Protein AF-A0A2P6W2S2-F1 (afdb_monomer)

Mean predicted aligned error: 14.49 Å

Foldseek 3Di:
DPDPPPPVVVVPPVPPDPPPDPPVPPPPPQQAADPDQLLDPCVVVVLVVQVVCVVVVNDALLRLLSNLLNSLLVCLVVVNLNSVLRSLVSSLVSLLSHAPVNVVSLVNSLVSLVVSLVVRPDPSSNVSSVVSSVSSVVSVVVNVVVVVVVVCPDDDDDDDDDDDDDDPDDDDD

Structure (mmCIF, N/CA/C/O backbone):
data_AF-A0A2P6W2S2-F1
#
_entry.id   AF-A0A2P6W2S2-F1
#
loop_
_atom_site.group_PDB
_atom_site.id
_atom_site.type_symbol
_atom_site.label_atom_id
_atom_site.label_alt_id
_atom_site.label_comp_id
_atom_site.label_asym_id
_atom_site.label_entity_id
_atom_site.label_seq_id
_atom_site.pdbx_PDB_ins_code
_atom_site.Cartn_x
_atom_site.Cartn_y
_atom_site.Cartn_z
_atom_site.occupancy
_atom_site.B_iso_or_equiv
_atom_site.auth_seq_id
_atom_site.auth_comp_id
_atom_site.auth_asym_id
_atom_site.auth_atom_id
_atom_site.pdbx_PDB_model_num
ATOM 1 N N . MET A 1 1 ? -42.259 -45.762 -18.067 1.00 49.16 1 MET A N 1
ATOM 2 C CA . MET A 1 1 ? -42.159 -44.707 -17.032 1.00 49.16 1 MET A CA 1
ATOM 3 C C . MET A 1 1 ? -40.787 -44.801 -16.367 1.00 49.16 1 MET A C 1
ATOM 5 O O . MET A 1 1 ? -40.706 -45.101 -15.190 1.00 49.16 1 MET A O 1
ATOM 9 N N . GLU A 1 2 ? -39.699 -44.604 -17.116 1.00 49.94 2 GLU A N 1
ATOM 10 C CA . GLU A 1 2 ? -38.362 -45.043 -16.650 1.00 49.94 2 GLU A CA 1
ATOM 11 C C . GLU A 1 2 ? -37.236 -44.039 -16.932 1.00 49.94 2 GLU A C 1
ATOM 13 O O . GLU A 1 2 ? -36.063 -44.351 -16.801 1.00 49.94 2 GLU A O 1
ATOM 18 N N . THR A 1 3 ? -37.569 -42.797 -17.284 1.00 48.91 3 THR A N 1
ATOM 19 C CA . THR A 1 3 ? -36.570 -41.751 -17.575 1.00 48.91 3 THR A CA 1
ATOM 20 C C . THR A 1 3 ? -36.582 -40.592 -16.582 1.00 48.91 3 THR A C 1
ATOM 22 O O . THR A 1 3 ? -35.725 -39.718 -16.647 1.00 48.91 3 THR A O 1
ATOM 25 N N . LYS A 1 4 ? -37.513 -40.582 -15.619 1.00 50.31 4 LYS A N 1
ATOM 26 C CA . LYS A 1 4 ? -37.629 -39.506 -14.617 1.00 50.31 4 LYS A CA 1
ATOM 27 C C . LYS A 1 4 ? -36.916 -39.798 -13.290 1.00 50.31 4 LYS A C 1
ATOM 29 O O . LYS A 1 4 ? -36.850 -38.914 -12.447 1.00 50.31 4 LYS A O 1
ATOM 34 N N . LEU A 1 5 ? -36.347 -40.996 -13.122 1.00 47.31 5 LEU A N 1
ATOM 35 C CA . LEU A 1 5 ? -35.713 -4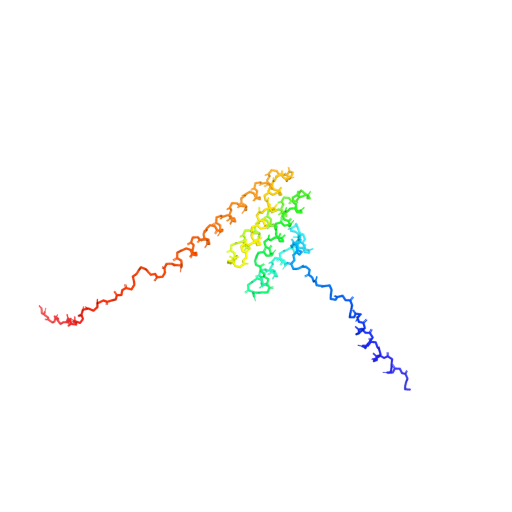1.441 -11.871 1.00 47.31 5 LEU A CA 1
ATOM 36 C C . LEU A 1 5 ? -34.172 -41.442 -11.908 1.00 47.31 5 LEU A C 1
ATOM 38 O O . LEU A 1 5 ? -33.541 -41.975 -11.007 1.00 47.31 5 LEU A O 1
ATOM 42 N N . TYR A 1 6 ? -33.555 -40.850 -12.934 1.00 48.44 6 TYR A N 1
ATOM 43 C CA . TYR A 1 6 ? -32.088 -40.743 -13.031 1.00 48.44 6 TYR A CA 1
ATOM 44 C C . TYR A 1 6 ? -31.551 -39.325 -12.796 1.00 48.44 6 TYR A C 1
ATOM 46 O O . TYR A 1 6 ? -30.345 -39.136 -12.689 1.00 48.44 6 TYR A O 1
ATOM 54 N N . ILE A 1 7 ? -32.427 -38.321 -12.680 1.00 49.31 7 ILE A N 1
ATOM 55 C CA . ILE A 1 7 ? -32.011 -36.916 -12.510 1.00 49.31 7 ILE A CA 1
ATOM 56 C C . ILE A 1 7 ? -31.867 -36.545 -11.021 1.00 49.31 7 ILE A C 1
ATOM 58 O O . ILE A 1 7 ? -31.160 -35.602 -10.686 1.00 49.31 7 ILE A O 1
ATOM 62 N N . MET A 1 8 ? -32.465 -37.313 -10.103 1.00 44.31 8 MET A N 1
ATOM 63 C CA . MET A 1 8 ? -32.416 -37.011 -8.664 1.00 44.31 8 MET A CA 1
ATOM 64 C C . MET A 1 8 ? -31.186 -37.563 -7.925 1.00 44.31 8 MET A C 1
ATOM 66 O O . MET A 1 8 ? -30.948 -37.187 -6.782 1.00 44.31 8 MET A O 1
ATOM 70 N N . THR A 1 9 ? -30.385 -38.423 -8.553 1.00 46.31 9 THR A N 1
ATOM 71 C CA . THR A 1 9 ? -29.210 -39.058 -7.92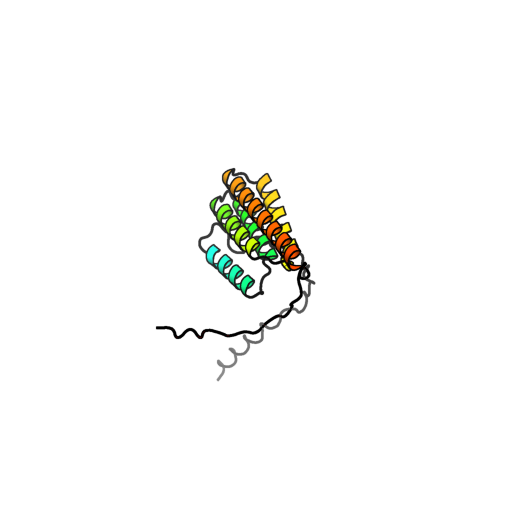8 1.00 46.31 9 THR A CA 1
ATOM 72 C C . THR A 1 9 ? -27.903 -38.288 -8.120 1.00 46.31 9 THR A C 1
ATOM 74 O O . THR A 1 9 ? -26.932 -38.576 -7.427 1.00 46.31 9 THR A O 1
ATOM 77 N N . ILE A 1 10 ? -27.865 -37.270 -8.985 1.00 49.28 10 ILE A N 1
ATOM 78 C CA . ILE A 1 10 ? -26.662 -36.436 -9.174 1.00 49.28 10 ILE A CA 1
ATOM 79 C C . ILE A 1 10 ? -26.545 -35.366 -8.070 1.00 49.28 10 ILE A C 1
ATOM 81 O O . ILE A 1 10 ? -25.447 -34.922 -7.746 1.00 49.28 10 ILE A O 1
ATOM 85 N N . THR A 1 11 ? -27.647 -35.001 -7.411 1.00 49.94 11 THR A N 1
ATOM 86 C CA . THR A 1 11 ? -27.670 -33.895 -6.437 1.00 49.94 11 THR A CA 1
ATOM 87 C C . THR A 1 11 ? -27.203 -34.277 -5.027 1.00 49.94 11 THR A C 1
ATOM 89 O O . THR A 1 11 ? -26.956 -33.389 -4.220 1.00 49.94 11 THR A O 1
ATOM 92 N N . PHE A 1 12 ? -27.045 -35.569 -4.712 1.00 47.88 12 PHE A N 1
ATOM 93 C CA . PHE A 1 12 ? -26.624 -36.025 -3.373 1.00 47.88 12 PHE A CA 1
ATOM 94 C C . PHE A 1 12 ? -25.187 -36.570 -3.308 1.00 47.88 12 PHE A C 1
ATOM 96 O O . PHE A 1 12 ? -24.666 -36.802 -2.221 1.00 47.88 12 PHE A O 1
ATOM 103 N N . ALA A 1 13 ? -24.514 -36.730 -4.452 1.00 47.62 13 ALA A N 1
ATOM 104 C CA . ALA A 1 13 ? -23.156 -37.283 -4.526 1.00 47.62 13 ALA A CA 1
ATOM 105 C C . ALA A 1 13 ? -22.031 -36.230 -4.404 1.00 47.62 13 ALA A C 1
ATOM 107 O O . ALA A 1 13 ? -20.857 -36.580 -4.461 1.00 47.62 13 ALA A O 1
ATOM 108 N N . LEU A 1 14 ? -22.370 -34.950 -4.202 1.00 47.91 14 LEU A N 1
ATOM 109 C CA . LEU A 1 14 ? -21.412 -33.851 -3.979 1.00 47.91 14 LEU A CA 1
ATOM 110 C C . LEU A 1 14 ? -21.226 -33.484 -2.493 1.00 47.91 14 LEU A C 1
ATOM 112 O O . LEU A 1 14 ? -20.545 -32.514 -2.181 1.00 47.91 14 LEU A O 1
ATOM 116 N N . LEU A 1 15 ? -21.801 -34.269 -1.575 1.00 53.22 15 LEU A N 1
ATOM 117 C CA . LEU A 1 15 ? -21.677 -34.089 -0.119 1.00 53.22 15 LEU A CA 1
ATOM 118 C C . LEU A 1 15 ? -20.705 -35.081 0.545 1.00 53.22 15 LEU A C 1
ATOM 120 O O . LEU A 1 15 ? -20.717 -35.242 1.761 1.00 53.22 15 LEU A O 1
ATOM 124 N N . ALA A 1 16 ? -19.840 -35.729 -0.236 1.00 52.91 16 ALA A N 1
ATOM 125 C CA . ALA A 1 16 ? -18.744 -36.546 0.278 1.00 52.91 16 ALA A CA 1
ATOM 126 C C . ALA A 1 16 ? -17.409 -35.805 0.109 1.00 52.91 16 ALA A C 1
ATOM 128 O O . ALA A 1 16 ? -16.543 -36.219 -0.658 1.00 52.91 16 ALA A O 1
ATOM 129 N N . VAL A 1 17 ? -17.251 -34.683 0.815 1.00 56.16 17 VAL A N 1
ATOM 130 C CA . VAL A 1 17 ? -15.916 -34.126 1.061 1.00 56.16 17 VAL A CA 1
ATOM 131 C C . VAL A 1 17 ? -15.360 -34.846 2.293 1.00 56.16 17 VAL A C 1
ATOM 133 O O . VAL A 1 17 ? -16.054 -34.904 3.311 1.00 56.16 17 VAL A O 1
ATOM 136 N N . PRO A 1 18 ? -14.153 -35.433 2.235 1.00 47.81 18 PRO A N 1
ATOM 137 C CA . PRO A 1 18 ? -13.543 -36.045 3.404 1.00 47.81 18 PRO A CA 1
ATOM 138 C C . PRO A 1 18 ? -13.348 -34.984 4.492 1.00 47.81 18 PRO A C 1
ATOM 140 O O . PRO A 1 18 ? -12.666 -33.981 4.291 1.00 47.81 18 PRO A O 1
ATOM 143 N N . ALA A 1 19 ? -13.944 -35.229 5.658 1.00 51.09 19 ALA A N 1
ATOM 144 C CA . ALA A 1 19 ? -13.760 -34.470 6.893 1.00 51.09 19 ALA A CA 1
ATOM 145 C C . ALA A 1 19 ? -12.370 -34.733 7.511 1.00 51.09 19 ALA A C 1
ATOM 147 O O . ALA A 1 19 ? -12.253 -35.173 8.651 1.00 51.09 19 ALA A O 1
ATOM 148 N N . ALA A 1 20 ? -11.308 -34.517 6.735 1.00 49.06 20 ALA A N 1
ATOM 149 C CA . ALA A 1 20 ? -9.926 -34.741 7.143 1.00 49.06 20 ALA A CA 1
ATOM 150 C C . ALA A 1 20 ? -9.007 -33.690 6.511 1.00 49.06 20 ALA A C 1
ATOM 152 O O . ALA A 1 20 ? -8.194 -33.997 5.648 1.00 49.06 20 ALA A O 1
ATOM 153 N N . ALA A 1 21 ? -9.198 -32.441 6.928 1.00 44.53 21 ALA A N 1
ATOM 154 C CA . ALA A 1 21 ? -8.168 -31.406 6.976 1.00 44.53 21 ALA A CA 1
ATOM 155 C C . ALA A 1 21 ? -8.735 -30.214 7.763 1.00 44.53 21 ALA A C 1
ATOM 157 O O . ALA A 1 21 ? -8.902 -29.117 7.242 1.00 44.53 21 ALA A O 1
ATOM 158 N N . GLN A 1 22 ? -9.053 -30.428 9.044 1.00 40.31 22 GLN A N 1
ATOM 159 C CA . GLN A 1 22 ? -8.799 -29.362 10.012 1.00 40.31 22 GLN A CA 1
ATOM 160 C C . GLN A 1 22 ? -7.282 -29.343 10.218 1.00 40.31 22 GLN A C 1
ATOM 162 O O . GLN A 1 22 ? -6.766 -29.826 11.218 1.00 40.31 22 GLN A O 1
ATOM 167 N N . GLU A 1 23 ? -6.559 -28.880 9.199 1.00 38.31 23 GLU A N 1
ATOM 168 C CA . GLU A 1 23 ? -5.285 -28.234 9.455 1.00 38.31 23 GLU A CA 1
ATOM 169 C C . GLU A 1 23 ? -5.677 -26.959 10.192 1.00 38.31 23 GLU A C 1
ATOM 171 O O . GLU A 1 23 ? -6.435 -26.137 9.669 1.00 38.31 23 GLU A O 1
ATOM 176 N N . GLU A 1 24 ? -5.267 -26.853 11.452 1.00 40.44 24 GLU A N 1
ATOM 177 C CA . GLU A 1 24 ? -5.217 -25.573 12.137 1.00 40.44 24 GLU A CA 1
ATOM 178 C C . GLU A 1 24 ? -4.471 -24.625 11.199 1.00 40.44 24 GLU A C 1
ATOM 180 O O . GLU A 1 24 ? -3.264 -24.760 10.996 1.00 40.44 24 GLU A O 1
ATOM 185 N N . ALA A 1 25 ? -5.215 -23.743 10.528 1.00 36.59 25 ALA A N 1
ATOM 186 C CA . ALA A 1 25 ? -4.621 -22.734 9.680 1.00 36.59 25 ALA A CA 1
ATOM 187 C C . ALA A 1 25 ? -3.647 -21.958 10.572 1.00 36.59 25 ALA A C 1
ATOM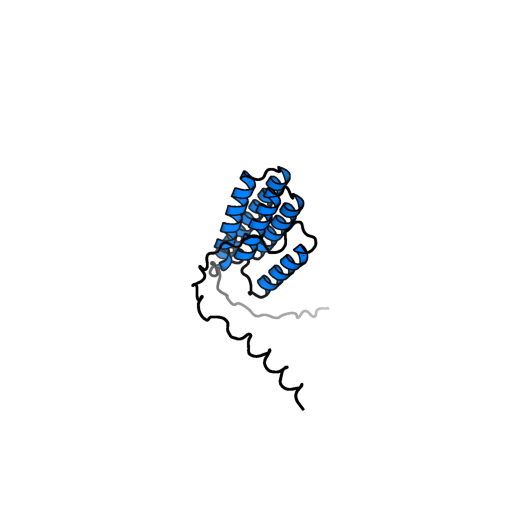 189 O O . ALA A 1 25 ? -4.087 -21.419 11.593 1.00 36.59 25 ALA A O 1
ATOM 190 N N . PRO A 1 26 ? -2.344 -21.902 10.249 1.00 39.22 26 PRO A N 1
ATOM 191 C CA . PRO A 1 26 ? -1.501 -20.935 10.910 1.00 39.22 26 PRO A CA 1
ATOM 192 C C . PRO A 1 26 ? -2.094 -19.576 10.542 1.00 39.22 26 PRO A C 1
ATOM 194 O O . PRO A 1 26 ? -2.108 -19.192 9.371 1.00 39.22 26 PRO A O 1
ATOM 197 N N . ASP A 1 27 ? -2.612 -18.865 11.541 1.00 46.28 27 ASP A N 1
ATOM 198 C CA . ASP A 1 27 ? -3.127 -17.489 11.472 1.00 46.28 27 ASP A CA 1
ATOM 199 C C . ASP A 1 27 ? -1.979 -16.482 11.202 1.00 46.28 27 ASP A C 1
ATOM 201 O O . ASP A 1 27 ? -1.912 -15.387 11.751 1.00 46.28 27 ASP A O 1
ATOM 205 N N . GLU A 1 28 ? -1.009 -16.893 10.378 1.00 46.53 28 GLU A N 1
ATOM 206 C CA . GLU A 1 28 ? 0.267 -16.235 10.113 1.00 46.53 28 GLU A CA 1
ATOM 207 C C . GLU A 1 28 ? 0.724 -16.360 8.652 1.00 46.53 28 GLU A C 1
ATOM 209 O O . GLU A 1 28 ? 1.846 -15.962 8.334 1.00 46.53 28 GLU A O 1
ATOM 214 N N . SER A 1 29 ? -0.097 -16.875 7.728 1.00 50.69 29 SER A N 1
ATOM 215 C CA . SER A 1 29 ? 0.240 -16.742 6.307 1.00 50.69 29 SER A CA 1
ATOM 216 C C . SER A 1 29 ? 0.246 -15.253 5.947 1.00 50.69 29 SER A C 1
ATOM 218 O O . SER A 1 29 ? -0.816 -14.635 5.839 1.00 50.69 29 SER A O 1
ATOM 220 N N . GLU A 1 30 ? 1.444 -14.669 5.824 1.00 58.00 30 GLU A N 1
ATOM 221 C CA . GLU A 1 30 ? 1.630 -13.285 5.392 1.00 58.00 30 GLU A CA 1
ATOM 222 C C . GLU A 1 30 ? 0.821 -13.058 4.102 1.00 58.00 30 GLU A C 1
ATOM 224 O O . GLU A 1 30 ? 0.953 -13.852 3.164 1.00 58.00 30 GLU A O 1
ATOM 229 N N . PRO A 1 31 ? -0.041 -12.024 4.037 1.00 65.00 31 PRO A N 1
ATOM 230 C CA . PRO A 1 31 ? -0.855 -11.772 2.859 1.00 65.00 31 PRO A CA 1
ATOM 231 C C . PRO A 1 31 ? 0.043 -11.598 1.632 1.00 65.00 31 PRO A C 1
ATOM 233 O O . PRO A 1 31 ? 0.860 -10.677 1.569 1.00 65.00 31 PRO A O 1
ATOM 236 N N . GLY A 1 32 ? -0.101 -12.510 0.670 1.00 76.56 32 GLY A N 1
ATOM 237 C CA . GLY A 1 32 ? 0.539 -12.414 -0.637 1.00 76.56 32 GLY A CA 1
ATOM 238 C C . GLY A 1 32 ? -0.061 -11.287 -1.487 1.00 76.56 32 GLY A C 1
ATOM 239 O O . GLY A 1 32 ? -0.961 -10.581 -1.033 1.00 76.56 32 GLY A O 1
ATOM 240 N N . PRO A 1 33 ? 0.427 -11.093 -2.725 1.00 77.06 33 PRO A N 1
ATOM 241 C CA . PRO A 1 33 ? -0.221 -10.176 -3.657 1.00 77.06 33 PRO A CA 1
ATOM 242 C C . PRO A 1 33 ? -1.663 -10.620 -3.936 1.00 77.06 33 PRO A C 1
ATOM 244 O O . PRO A 1 33 ? -1.961 -11.818 -3.883 1.00 77.06 33 PRO A O 1
ATOM 247 N N . GLY A 1 34 ? -2.531 -9.656 -4.258 1.00 78.44 34 GLY A N 1
ATOM 248 C CA . GLY A 1 34 ? -3.907 -9.920 -4.663 1.00 78.44 34 GLY A CA 1
ATOM 249 C C . GLY A 1 34 ? -3.997 -10.852 -5.870 1.00 78.44 34 GLY A C 1
ATOM 250 O O . GLY A 1 34 ? -3.016 -11.115 -6.579 1.00 78.44 34 GLY A O 1
ATOM 251 N N . LEU A 1 35 ? -5.201 -11.367 -6.123 1.00 82.19 35 LEU A N 1
ATOM 252 C CA . LEU A 1 35 ? -5.444 -12.276 -7.245 1.00 82.19 35 LEU A CA 1
ATOM 253 C C . LEU A 1 35 ? -5.286 -11.553 -8.583 1.00 82.19 35 LEU A C 1
ATOM 255 O O . LEU A 1 35 ? -4.973 -12.179 -9.600 1.00 82.19 35 LEU A O 1
ATOM 259 N N . ILE A 1 36 ? -5.513 -10.239 -8.599 1.00 84.69 36 ILE A N 1
ATOM 260 C CA . ILE A 1 36 ? -5.435 -9.419 -9.794 1.00 84.69 36 ILE A CA 1
ATOM 261 C C . ILE A 1 36 ? -4.193 -8.527 -9.725 1.00 84.69 36 ILE A C 1
ATOM 263 O O . ILE A 1 36 ? -4.031 -7.678 -8.858 1.00 84.69 36 ILE A O 1
ATOM 267 N N . SER A 1 37 ? -3.324 -8.654 -10.731 1.00 82.50 37 SER A N 1
ATOM 268 C CA . SER A 1 37 ? -2.139 -7.799 -10.836 1.00 82.50 37 SER A CA 1
ATOM 269 C C . SER A 1 37 ? -2.512 -6.314 -10.909 1.00 82.50 37 SER A C 1
ATOM 271 O O . SER A 1 37 ? -3.393 -5.922 -11.687 1.00 82.50 37 SER A O 1
ATOM 273 N N . SER A 1 38 ? -1.765 -5.480 -10.181 1.00 83.56 38 SER A N 1
ATOM 274 C CA . SER A 1 38 ? -1.914 -4.018 -10.152 1.00 83.56 38 SER A CA 1
ATOM 275 C C . SER A 1 38 ? -1.747 -3.350 -11.522 1.00 83.56 38 SER A C 1
ATOM 277 O O . SER A 1 38 ? -2.320 -2.287 -11.783 1.00 83.56 38 SER A O 1
ATOM 279 N N . GLY A 1 39 ? -1.038 -3.994 -12.452 1.00 80.94 39 GLY A N 1
ATOM 280 C CA . GLY A 1 39 ? -0.915 -3.547 -13.840 1.00 80.94 39 GLY A CA 1
ATOM 281 C C . GLY A 1 39 ? -2.192 -3.719 -14.673 1.00 80.94 39 GLY A C 1
ATOM 282 O O . GLY A 1 39 ? -2.374 -3.022 -15.674 1.00 80.94 39 GLY A O 1
ATOM 283 N N . SER A 1 40 ? -3.113 -4.595 -14.264 1.00 83.81 40 SER A N 1
ATOM 284 C CA . SER A 1 40 ? -4.283 -4.968 -15.067 1.00 83.81 40 SER A CA 1
ATOM 285 C C . SER A 1 40 ? -5.376 -3.886 -15.117 1.00 83.81 40 SER A C 1
ATOM 287 O O . SER A 1 40 ? -5.432 -2.964 -14.295 1.00 83.81 40 SER A O 1
ATOM 289 N N . MET A 1 41 ? -6.279 -4.007 -16.100 1.00 83.56 41 MET A N 1
ATOM 290 C CA . MET A 1 41 ? -7.456 -3.131 -16.218 1.00 83.56 41 MET A CA 1
ATOM 291 C C . MET A 1 41 ? -8.510 -3.412 -15.141 1.00 83.56 41 MET A C 1
ATOM 293 O O . MET A 1 41 ? -9.202 -2.494 -14.711 1.00 83.56 41 MET A O 1
ATOM 297 N N . ILE A 1 42 ? -8.623 -4.665 -14.694 1.00 89.31 42 ILE A N 1
ATOM 298 C CA . ILE A 1 42 ? -9.653 -5.098 -13.740 1.00 89.31 42 ILE A CA 1
ATOM 299 C C . ILE A 1 42 ? -9.229 -4.945 -12.275 1.00 89.31 42 ILE A C 1
ATOM 301 O O . ILE A 1 42 ? -10.057 -5.122 -11.389 1.00 89.31 42 ILE A O 1
ATOM 305 N N . TYR A 1 43 ? -7.985 -4.540 -12.004 1.00 86.38 43 TYR A N 1
ATOM 306 C CA . TYR A 1 43 ? -7.473 -4.275 -10.651 1.00 86.38 43 TYR A CA 1
ATOM 307 C C . TYR A 1 43 ? -8.341 -3.293 -9.844 1.00 86.38 43 TYR A C 1
ATOM 309 O O . TYR A 1 43 ? -8.488 -3.407 -8.627 1.00 86.38 43 TYR A O 1
ATOM 317 N N . GLY A 1 44 ? -8.992 -2.349 -10.533 1.00 88.12 44 GLY A N 1
ATOM 318 C CA . GLY A 1 44 ? -9.958 -1.436 -9.920 1.00 88.12 44 GLY A CA 1
ATOM 319 C C . GLY A 1 44 ? -11.126 -2.144 -9.216 1.00 88.12 44 GLY A C 1
ATOM 320 O O . GLY A 1 44 ? -11.667 -1.614 -8.252 1.00 88.12 44 GLY A O 1
ATOM 321 N N . LEU A 1 45 ? -11.508 -3.343 -9.668 1.00 90.12 45 LEU A N 1
ATOM 322 C CA . LEU A 1 45 ? -12.599 -4.118 -9.076 1.00 90.12 45 LEU A CA 1
ATOM 323 C C . LEU A 1 45 ? -12.174 -4.805 -7.775 1.00 90.12 45 LEU A C 1
ATOM 325 O O . LEU A 1 45 ? -12.914 -4.736 -6.798 1.00 90.12 45 LEU A O 1
ATOM 329 N N . GLU A 1 46 ? -10.984 -5.411 -7.738 1.00 90.62 46 GLU A N 1
ATOM 330 C CA . GLU A 1 46 ? -10.442 -6.023 -6.514 1.00 90.62 46 GLU A CA 1
ATOM 331 C C . GLU A 1 46 ? -10.223 -4.962 -5.437 1.00 90.62 46 GLU A C 1
ATOM 333 O O . GLU A 1 46 ? -10.739 -5.064 -4.328 1.00 90.62 46 GLU A O 1
ATOM 338 N N . THR A 1 47 ? -9.575 -3.856 -5.803 1.00 91.38 47 THR A N 1
ATOM 339 C CA . THR A 1 47 ? -9.386 -2.722 -4.891 1.00 91.38 47 THR A CA 1
ATOM 340 C C . THR A 1 47 ? -10.704 -2.138 -4.388 1.00 91.38 47 THR A C 1
ATOM 342 O O . THR A 1 47 ? -10.798 -1.765 -3.215 1.00 91.38 47 THR A O 1
ATOM 345 N N . ALA A 1 48 ? -11.744 -2.056 -5.222 1.00 90.75 48 ALA A N 1
ATOM 346 C CA . ALA A 1 48 ? -13.071 -1.629 -4.785 1.00 90.75 48 ALA A CA 1
ATOM 347 C C . ALA A 1 48 ? -13.699 -2.630 -3.804 1.00 90.75 48 ALA A C 1
ATOM 349 O O . ALA A 1 48 ? -14.236 -2.210 -2.776 1.00 90.75 48 ALA A O 1
ATOM 350 N N . TYR A 1 49 ? -13.587 -3.930 -4.088 1.00 92.50 49 TYR A N 1
ATOM 351 C CA . TYR A 1 49 ? -14.049 -4.994 -3.202 1.00 92.50 49 TYR A CA 1
ATOM 352 C C . TYR A 1 49 ? -13.353 -4.928 -1.840 1.00 92.50 49 TYR A C 1
ATOM 354 O O . TYR A 1 49 ? -14.030 -4.895 -0.815 1.00 92.50 49 TYR A O 1
ATOM 362 N N . ASP A 1 50 ? -12.027 -4.799 -1.805 1.00 92.12 50 ASP A N 1
ATOM 363 C CA . ASP A 1 50 ? -11.278 -4.721 -0.549 1.00 92.12 50 ASP A CA 1
ATOM 364 C C . ASP A 1 50 ? -11.617 -3.468 0.244 1.00 92.12 50 ASP A C 1
ATOM 366 O O . ASP A 1 50 ? -11.770 -3.519 1.462 1.00 92.12 50 ASP A O 1
ATOM 370 N N . ASN A 1 51 ? -11.802 -2.338 -0.439 1.00 90.94 51 ASN A N 1
ATOM 371 C CA . ASN A 1 51 ? -12.266 -1.116 0.205 1.00 90.94 51 ASN A CA 1
ATOM 372 C C . ASN A 1 51 ? -13.660 -1.284 0.826 1.00 90.94 51 ASN A C 1
ATOM 374 O O . ASN A 1 51 ? -13.883 -0.796 1.934 1.00 90.94 51 ASN A O 1
ATOM 378 N N . ALA A 1 52 ? -14.583 -1.958 0.140 1.00 91.06 52 ALA A N 1
ATOM 379 C CA . ALA A 1 52 ? -15.916 -2.236 0.665 1.00 91.06 52 ALA A CA 1
ATOM 380 C C . ALA A 1 52 ? -15.865 -3.224 1.840 1.00 91.06 52 ALA A C 1
ATOM 382 O O . ALA A 1 52 ? -16.484 -2.974 2.871 1.00 91.06 52 ALA A O 1
ATOM 383 N N . ALA A 1 53 ? -15.076 -4.294 1.721 1.00 91.75 53 ALA A N 1
ATOM 384 C CA . ALA A 1 53 ? -14.888 -5.289 2.769 1.00 91.75 53 ALA A CA 1
ATOM 385 C C . ALA A 1 53 ? -14.249 -4.682 4.027 1.00 91.75 53 ALA A C 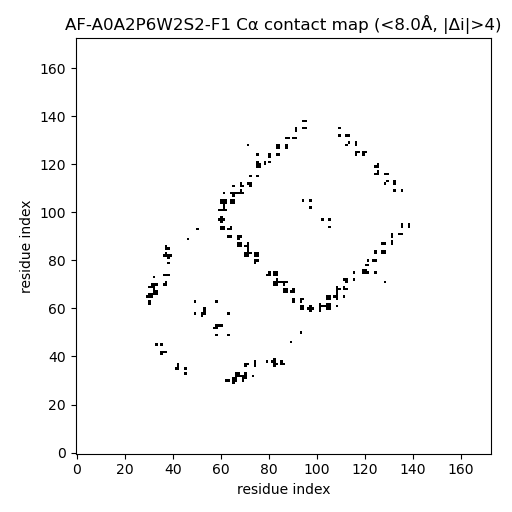1
ATOM 387 O O . ALA A 1 53 ? -14.697 -4.976 5.133 1.00 91.75 53 ALA A O 1
ATOM 388 N N . MET A 1 54 ? -13.264 -3.788 3.876 1.00 92.56 54 MET A N 1
ATOM 389 C CA . MET A 1 54 ? -12.694 -3.031 4.996 1.00 92.56 54 MET A CA 1
ATOM 390 C C . MET A 1 54 ? -13.734 -2.133 5.662 1.00 92.56 54 MET A C 1
ATOM 392 O O . MET A 1 54 ? -13.884 -2.163 6.878 1.00 92.56 54 MET A O 1
ATOM 396 N N . ASN A 1 55 ? -14.490 -1.366 4.874 1.00 89.06 55 ASN A N 1
ATOM 397 C CA . ASN A 1 55 ? -15.526 -0.482 5.410 1.00 89.06 55 ASN A CA 1
ATOM 398 C C . ASN A 1 55 ? -16.658 -1.259 6.114 1.00 89.06 55 ASN A C 1
ATOM 400 O O . ASN A 1 55 ? -17.293 -0.724 7.016 1.00 89.06 55 ASN A O 1
ATOM 404 N N . ALA A 1 56 ? -16.912 -2.505 5.708 1.00 90.81 56 ALA A N 1
ATOM 405 C CA . ALA A 1 56 ? -17.870 -3.404 6.348 1.00 90.81 56 ALA A CA 1
ATOM 406 C C . ALA A 1 56 ? -17.289 -4.158 7.564 1.00 90.81 56 ALA A C 1
ATOM 408 O O . ALA A 1 56 ? -17.996 -4.957 8.172 1.00 90.81 56 ALA A O 1
ATOM 409 N N . GLY A 1 57 ? -16.009 -3.952 7.900 1.00 88.12 57 GLY A N 1
ATOM 410 C CA . GLY A 1 57 ? -15.319 -4.664 8.981 1.00 88.12 57 GLY A CA 1
ATOM 411 C C . GLY A 1 57 ? -14.996 -6.133 8.676 1.00 88.12 57 GLY A C 1
ATOM 412 O O . GLY A 1 57 ? -14.587 -6.867 9.568 1.00 88.12 57 GLY A O 1
ATOM 413 N N . LEU A 1 58 ? -15.164 -6.573 7.425 1.00 89.69 58 LEU A N 1
ATOM 414 C CA . LEU A 1 58 ? -14.916 -7.952 6.985 1.00 89.69 58 LEU A CA 1
ATOM 415 C C . LEU A 1 58 ? -13.438 -8.217 6.664 1.00 89.69 58 LEU A C 1
ATOM 417 O O . LEU A 1 58 ? -13.000 -9.364 6.674 1.00 89.69 58 LEU A O 1
ATOM 421 N N . LYS A 1 59 ? -12.664 -7.167 6.367 1.00 90.06 59 LYS A N 1
ATOM 422 C CA . LYS A 1 59 ? -11.212 -7.237 6.150 1.00 90.06 59 LYS A CA 1
ATOM 423 C C . LYS A 1 59 ? -10.492 -6.198 7.005 1.00 90.06 59 LYS A C 1
ATOM 425 O O . LYS A 1 59 ? -10.920 -5.052 7.088 1.00 90.06 59 LYS A O 1
ATOM 430 N N . LYS A 1 60 ? -9.359 -6.588 7.593 1.00 92.94 60 LYS A N 1
ATOM 431 C CA . LYS A 1 60 ? -8.472 -5.679 8.335 1.00 92.94 60 LYS A CA 1
ATOM 432 C C . LYS A 1 60 ? -7.642 -4.833 7.374 1.00 92.94 60 LYS A C 1
ATOM 434 O O . LYS A 1 60 ? -7.077 -5.365 6.413 1.00 92.94 60 LYS A O 1
ATOM 439 N N . ALA A 1 61 ? -7.500 -3.542 7.659 1.00 92.88 61 ALA A N 1
ATOM 440 C CA . ALA A 1 61 ? -6.690 -2.648 6.837 1.00 92.88 61 ALA A CA 1
ATOM 441 C C . ALA A 1 61 ? -5.201 -3.014 6.894 1.00 92.88 61 ALA A C 1
ATOM 443 O O . ALA A 1 61 ? -4.492 -2.862 5.901 1.00 92.88 61 ALA A O 1
ATOM 444 N N . GLY A 1 62 ? -4.735 -3.581 8.011 1.00 92.44 62 GLY A N 1
ATOM 445 C CA . GLY A 1 62 ? -3.380 -4.121 8.123 1.00 92.44 62 GLY A CA 1
ATOM 446 C C . GLY A 1 62 ? -3.095 -5.264 7.139 1.00 92.44 62 GLY A C 1
ATOM 447 O O . GLY A 1 62 ? -1.980 -5.361 6.628 1.00 92.44 62 GLY A O 1
ATOM 448 N N . ASN A 1 63 ? -4.091 -6.098 6.823 1.00 92.56 63 ASN A N 1
ATOM 449 C CA . ASN A 1 63 ? -3.931 -7.208 5.876 1.00 92.56 63 ASN A CA 1
ATOM 450 C C . ASN A 1 63 ? -3.930 -6.698 4.434 1.00 92.56 63 ASN A C 1
ATOM 452 O O . ASN A 1 63 ? -3.029 -7.023 3.667 1.00 92.56 63 ASN A O 1
ATOM 456 N N . VAL A 1 64 ? -4.879 -5.819 4.098 1.00 93.25 64 VAL A N 1
ATOM 457 C CA . VAL A 1 64 ? -4.944 -5.200 2.765 1.00 93.25 64 VAL A CA 1
ATOM 458 C C . VAL A 1 64 ? -3.685 -4.368 2.490 1.00 93.25 64 VAL A C 1
ATOM 460 O O . VAL A 1 64 ? -3.187 -4.345 1.371 1.00 93.25 64 VAL A O 1
ATOM 463 N N . ALA A 1 65 ? -3.104 -3.710 3.498 1.00 94.50 65 ALA A N 1
ATOM 464 C CA . ALA A 1 65 ? -1.843 -2.991 3.330 1.00 94.50 65 ALA A CA 1
ATOM 465 C C . ALA A 1 65 ? -0.671 -3.927 2.988 1.00 94.50 65 ALA A C 1
ATOM 467 O O . ALA A 1 65 ? 0.161 -3.584 2.151 1.00 94.50 65 ALA A O 1
ATOM 468 N N . GLN A 1 66 ? -0.593 -5.107 3.606 1.00 94.62 66 GLN A N 1
ATOM 469 C CA . GLN A 1 66 ? 0.435 -6.097 3.264 1.00 94.62 66 GLN A CA 1
ATOM 470 C C . GLN A 1 66 ? 0.265 -6.591 1.825 1.00 94.62 66 GLN A C 1
ATOM 472 O O . GLN A 1 66 ? 1.236 -6.592 1.072 1.00 94.62 66 GLN A O 1
ATOM 477 N N . GLU A 1 67 ? -0.972 -6.867 1.412 1.00 94.31 67 GLU A N 1
ATOM 478 C CA . GLU A 1 67 ? -1.314 -7.248 0.038 1.00 94.31 67 GLU A CA 1
ATOM 479 C C . GLU A 1 67 ? -0.870 -6.177 -0.977 1.00 94.31 67 GLU A C 1
ATOM 481 O O . GLU A 1 67 ? -0.150 -6.475 -1.932 1.00 94.31 67 GLU A O 1
ATOM 486 N N . ARG A 1 68 ? -1.165 -4.890 -0.729 1.00 95.69 68 ARG A N 1
ATOM 487 C CA . ARG A 1 68 ? -0.707 -3.797 -1.614 1.00 95.69 68 ARG A CA 1
ATOM 488 C C . ARG A 1 68 ? 0.810 -3.626 -1.627 1.00 95.69 68 ARG A C 1
ATOM 490 O O . ARG A 1 68 ? 1.381 -3.280 -2.662 1.00 95.69 68 ARG A O 1
ATOM 497 N N . ALA A 1 69 ? 1.486 -3.867 -0.505 1.00 94.50 69 ALA A N 1
ATOM 498 C CA . ALA A 1 69 ? 2.947 -3.879 -0.467 1.00 94.50 69 ALA A CA 1
ATOM 499 C C . ALA A 1 69 ? 3.526 -5.052 -1.279 1.00 94.50 69 ALA A C 1
ATOM 501 O O . ALA A 1 69 ? 4.521 -4.871 -1.985 1.00 94.50 69 ALA A O 1
ATOM 502 N N . ALA A 1 70 ? 2.892 -6.227 -1.230 1.00 93.94 70 ALA A N 1
ATOM 503 C CA . ALA A 1 70 ? 3.264 -7.395 -2.024 1.00 93.94 70 ALA A CA 1
ATOM 504 C C . ALA A 1 70 ? 3.065 -7.147 -3.528 1.00 93.94 70 ALA A C 1
ATOM 506 O O . ALA A 1 70 ? 3.943 -7.456 -4.329 1.00 93.94 70 ALA A O 1
ATOM 507 N N . GLU A 1 71 ? 1.960 -6.513 -3.920 1.00 94.50 71 GLU A N 1
ATOM 508 C CA . GLU A 1 71 ? 1.698 -6.117 -5.309 1.00 94.50 71 GLU A CA 1
ATOM 509 C C . GLU A 1 71 ? 2.696 -5.076 -5.817 1.00 94.50 71 GLU A C 1
ATOM 511 O O . GLU A 1 71 ? 3.150 -5.161 -6.958 1.00 94.50 71 GLU A O 1
ATOM 516 N N . ALA A 1 72 ? 3.070 -4.097 -4.985 1.00 94.12 72 ALA A N 1
ATOM 517 C CA . ALA A 1 72 ? 4.103 -3.126 -5.335 1.00 94.12 72 ALA A CA 1
ATOM 518 C C . ALA A 1 72 ? 5.460 -3.814 -5.547 1.00 94.12 72 ALA A C 1
ATOM 520 O O . ALA A 1 72 ? 6.181 -3.482 -6.491 1.00 94.12 72 ALA A O 1
ATOM 521 N N . ARG A 1 73 ? 5.791 -4.809 -4.714 1.00 93.12 73 ARG A N 1
ATOM 522 C CA . ARG A 1 73 ? 6.980 -5.649 -4.890 1.00 93.12 73 ARG A CA 1
ATOM 523 C C . ARG A 1 73 ? 6.934 -6.429 -6.196 1.00 93.12 73 ARG A C 1
ATOM 525 O O . ARG A 1 73 ? 7.853 -6.288 -6.999 1.00 93.12 73 ARG A O 1
ATOM 532 N N . GLN A 1 74 ? 5.855 -7.164 -6.441 1.00 93.38 74 GLN A N 1
ATOM 533 C CA . GLN A 1 74 ? 5.677 -7.953 -7.659 1.00 93.38 74 GLN A CA 1
ATOM 534 C C . GLN A 1 74 ? 5.746 -7.073 -8.918 1.00 93.38 74 GLN A C 1
ATOM 536 O O . GLN A 1 74 ? 6.439 -7.401 -9.880 1.00 93.38 74 GLN A O 1
ATOM 541 N N . ALA A 1 75 ? 5.078 -5.917 -8.917 1.00 92.50 75 ALA A N 1
ATOM 542 C CA . ALA A 1 75 ? 5.138 -4.972 -10.028 1.00 92.50 75 ALA A CA 1
ATOM 543 C C . ALA A 1 75 ? 6.560 -4.424 -10.233 1.00 92.50 75 ALA A C 1
ATOM 545 O O . ALA A 1 75 ? 7.021 -4.307 -11.368 1.00 92.50 75 ALA A O 1
ATOM 546 N N . SER A 1 76 ? 7.290 -4.143 -9.149 1.00 92.31 76 SER A N 1
ATOM 547 C CA . SER A 1 76 ? 8.685 -3.701 -9.218 1.00 92.31 76 SER A CA 1
ATOM 548 C C . SER A 1 76 ? 9.609 -4.779 -9.790 1.00 92.31 76 SER A C 1
ATOM 550 O O . SER A 1 76 ? 10.480 -4.456 -10.596 1.00 92.31 76 SER A O 1
ATOM 552 N N . GLU A 1 77 ? 9.440 -6.038 -9.383 1.00 90.75 77 GLU A N 1
ATOM 553 C CA . GLU A 1 77 ? 10.195 -7.190 -9.901 1.00 90.75 77 GLU A CA 1
ATOM 554 C C . GLU A 1 77 ? 9.949 -7.382 -11.408 1.00 90.75 77 GLU A C 1
ATOM 556 O O . GLU A 1 77 ? 10.882 -7.645 -12.165 1.00 90.75 77 GLU A O 1
ATOM 561 N N . ASN A 1 78 ? 8.724 -7.115 -11.865 1.00 89.94 78 ASN A N 1
ATOM 562 C CA . ASN A 1 78 ? 8.330 -7.178 -13.274 1.00 89.94 78 ASN A CA 1
ATOM 563 C C . ASN A 1 78 ? 8.663 -5.912 -14.088 1.00 89.94 78 ASN A C 1
ATOM 565 O O . ASN A 1 78 ? 8.276 -5.816 -15.251 1.00 89.94 78 ASN A O 1
ATOM 569 N N . ASN A 1 79 ? 9.365 -4.931 -13.508 1.00 89.75 79 ASN A N 1
ATOM 570 C CA . ASN A 1 79 ? 9.618 -3.612 -14.109 1.00 89.75 79 ASN A CA 1
ATOM 571 C C . ASN A 1 79 ? 8.342 -2.831 -14.509 1.00 89.75 79 ASN A C 1
ATOM 573 O O . ASN A 1 79 ? 8.411 -1.877 -15.291 1.00 89.75 79 ASN A O 1
ATOM 577 N N . ASP A 1 80 ? 7.181 -3.169 -13.945 1.00 90.50 80 ASP A N 1
ATOM 578 C CA . ASP A 1 80 ? 5.918 -2.471 -14.180 1.00 90.50 80 ASP A CA 1
ATOM 579 C C . ASP A 1 80 ? 5.802 -1.239 -13.274 1.00 90.50 80 ASP A C 1
ATOM 581 O O . ASP A 1 80 ? 5.256 -1.265 -12.170 1.00 90.50 80 ASP A O 1
ATOM 585 N N . THR A 1 81 ? 6.308 -0.111 -13.769 1.00 91.00 81 THR A N 1
ATOM 586 C CA . THR A 1 81 ? 6.306 1.149 -13.011 1.00 91.00 81 THR A CA 1
ATOM 587 C C . THR A 1 81 ? 4.885 1.664 -12.747 1.00 91.00 81 THR A C 1
ATOM 589 O O . THR A 1 81 ? 4.645 2.267 -11.701 1.00 91.00 81 THR A O 1
ATOM 592 N N . LYS A 1 82 ? 3.922 1.391 -13.643 1.00 92.12 82 LYS A N 1
ATOM 593 C CA . LYS A 1 82 ? 2.515 1.786 -13.454 1.00 92.12 82 LYS A CA 1
ATOM 594 C C . LYS A 1 82 ? 1.841 0.925 -12.388 1.00 92.12 82 LYS A C 1
ATOM 596 O O . LYS A 1 82 ? 1.075 1.451 -11.584 1.00 92.12 82 LYS A O 1
ATOM 601 N N . GLY A 1 83 ? 2.133 -0.374 -12.368 1.00 92.44 83 GLY A N 1
ATOM 602 C CA . GLY A 1 83 ? 1.687 -1.289 -11.319 1.00 92.44 83 GLY A CA 1
ATOM 603 C C . GLY A 1 83 ? 2.211 -0.878 -9.942 1.00 92.44 83 GLY A C 1
ATOM 604 O O . GLY A 1 83 ? 1.434 -0.804 -8.991 1.00 92.44 83 GLY A O 1
ATOM 605 N N . VAL A 1 84 ? 3.493 -0.495 -9.845 1.00 93.62 84 VAL A N 1
ATOM 606 C CA . VAL A 1 84 ? 4.072 0.051 -8.602 1.00 93.62 84 VAL A CA 1
ATOM 607 C C . VAL A 1 84 ? 3.327 1.310 -8.164 1.00 93.62 84 VAL A C 1
ATOM 609 O O . VAL A 1 84 ? 2.919 1.415 -7.010 1.00 93.62 84 VAL A O 1
ATOM 612 N N . GLU A 1 85 ? 3.114 2.268 -9.066 1.00 93.75 85 GLU A N 1
ATOM 613 C CA . GLU A 1 85 ? 2.407 3.513 -8.745 1.00 93.75 85 GLU A CA 1
ATOM 614 C C . GLU A 1 85 ? 0.982 3.251 -8.229 1.00 93.75 85 GLU A C 1
ATOM 616 O O . GLU A 1 85 ? 0.587 3.783 -7.191 1.00 93.75 85 GLU A O 1
ATOM 621 N N . LYS A 1 86 ? 0.224 2.376 -8.897 1.00 94.38 86 LYS A N 1
ATOM 622 C CA . LYS A 1 86 ? -1.130 2.003 -8.466 1.00 94.38 86 LYS A CA 1
ATOM 623 C C . LYS A 1 86 ? -1.138 1.315 -7.101 1.00 94.38 86 LYS A C 1
ATOM 625 O O . LYS A 1 86 ? -1.893 1.732 -6.224 1.00 94.38 86 LYS A O 1
ATOM 630 N N . ALA A 1 87 ? -0.292 0.303 -6.913 1.00 94.44 87 ALA A N 1
ATOM 631 C CA . ALA A 1 87 ? -0.230 -0.459 -5.670 1.00 94.44 87 ALA A CA 1
ATOM 632 C C . ALA A 1 87 ? 0.200 0.425 -4.490 1.00 94.44 87 ALA A C 1
ATOM 634 O O . ALA A 1 87 ? -0.412 0.393 -3.426 1.00 94.44 87 ALA A O 1
ATOM 635 N N . THR A 1 88 ? 1.198 1.293 -4.688 1.00 95.12 88 THR A N 1
ATOM 636 C CA . THR A 1 88 ? 1.645 2.237 -3.650 1.00 95.12 88 THR A CA 1
ATOM 637 C C . THR A 1 88 ? 0.592 3.285 -3.299 1.00 95.12 88 THR A C 1
ATOM 639 O O . THR A 1 88 ? 0.432 3.609 -2.124 1.00 95.12 88 THR A O 1
ATOM 642 N N . LYS A 1 89 ? -0.188 3.763 -4.272 1.00 94.81 89 LYS A N 1
ATOM 643 C CA . LYS A 1 89 ? -1.310 4.675 -4.019 1.00 94.81 89 LYS A CA 1
ATOM 644 C C . LYS A 1 89 ? -2.429 4.015 -3.207 1.00 94.81 89 LYS A C 1
ATOM 646 O O . LYS A 1 89 ? -2.938 4.618 -2.260 1.00 94.81 89 LYS A O 1
ATOM 651 N N . GLU A 1 90 ? -2.818 2.785 -3.543 1.00 94.44 90 GLU A N 1
ATOM 652 C CA . GLU A 1 90 ? -3.818 2.057 -2.747 1.00 94.44 90 GLU A CA 1
ATOM 653 C C . GLU A 1 90 ? -3.267 1.659 -1.371 1.00 94.44 90 GLU A C 1
ATOM 655 O O . GLU A 1 90 ? -4.009 1.690 -0.392 1.00 94.44 90 GLU A O 1
ATOM 660 N N . LEU A 1 91 ? -1.966 1.379 -1.252 1.00 94.69 91 LEU A N 1
ATOM 661 C CA . LEU A 1 91 ? -1.304 1.172 0.035 1.00 94.69 91 LEU A CA 1
ATOM 662 C C . LEU A 1 91 ? -1.420 2.405 0.941 1.00 94.69 91 LEU A C 1
ATOM 664 O O . LEU A 1 91 ? -1.808 2.274 2.101 1.00 94.69 91 LEU A O 1
ATOM 668 N N . GLU A 1 92 ? -1.121 3.602 0.429 1.00 94.12 92 GLU A N 1
ATOM 669 C CA . GLU A 1 92 ? -1.253 4.857 1.184 1.00 94.12 92 GLU A CA 1
ATOM 670 C C . GLU A 1 92 ? -2.689 5.079 1.671 1.00 94.12 92 GLU A C 1
ATOM 672 O O . GLU A 1 92 ? -2.922 5.406 2.838 1.00 94.12 92 GLU A O 1
ATOM 677 N N . LYS A 1 93 ? -3.664 4.854 0.787 1.00 92.81 93 LYS A N 1
ATOM 678 C CA . LYS A 1 93 ? -5.091 4.979 1.095 1.00 92.81 93 LYS A CA 1
ATOM 679 C C . LYS A 1 93 ? -5.531 3.985 2.168 1.00 92.81 93 LYS A C 1
ATOM 681 O O . LYS A 1 93 ? -6.209 4.381 3.114 1.00 92.81 93 LYS A O 1
ATOM 686 N N . THR A 1 94 ? -5.126 2.722 2.054 1.00 92.81 94 THR A N 1
ATOM 687 C CA . THR A 1 94 ? -5.406 1.684 3.057 1.00 92.81 94 THR A CA 1
ATOM 688 C C . THR A 1 94 ? -4.756 2.028 4.394 1.00 92.81 94 THR A C 1
ATOM 690 O O . THR A 1 94 ? -5.410 1.981 5.434 1.00 92.81 94 THR A O 1
ATOM 693 N N . ALA A 1 95 ? -3.500 2.478 4.381 1.00 91.38 95 ALA A N 1
ATOM 694 C CA . ALA A 1 95 ? -2.804 2.902 5.588 1.00 91.38 95 ALA A CA 1
ATOM 695 C C . ALA A 1 95 ? -3.496 4.088 6.272 1.00 91.38 95 ALA A C 1
ATOM 697 O O . ALA A 1 95 ? -3.511 4.134 7.500 1.00 91.38 95 ALA A O 1
ATOM 698 N N . GLY A 1 96 ? -4.094 5.010 5.512 1.00 88.31 96 GLY A N 1
ATOM 699 C CA . GLY A 1 96 ? -4.880 6.126 6.043 1.00 88.31 96 GLY A CA 1
ATOM 700 C C . GLY A 1 96 ? -6.184 5.712 6.735 1.00 88.31 96 GLY A C 1
ATOM 701 O O . GLY A 1 96 ? -6.654 6.443 7.603 1.00 88.31 96 GLY A O 1
ATOM 702 N N . LYS A 1 97 ? -6.743 4.546 6.389 1.00 88.94 97 LYS A N 1
ATOM 703 C CA . LYS A 1 97 ? -7.960 3.987 7.000 1.00 88.94 97 LYS A CA 1
ATOM 704 C C . LYS A 1 97 ? -7.695 3.082 8.204 1.00 88.94 97 LYS A C 1
ATOM 706 O O . LYS A 1 97 ? -8.623 2.800 8.947 1.00 88.94 97 LYS A O 1
ATOM 711 N N . ALA A 1 98 ? -6.461 2.613 8.376 1.00 89.12 98 ALA A N 1
ATOM 712 C CA . ALA A 1 98 ? -6.129 1.659 9.428 1.00 89.12 98 ALA A CA 1
ATOM 713 C C . ALA A 1 98 ? -6.313 2.236 10.845 1.00 89.12 98 ALA A C 1
ATOM 715 O O . ALA A 1 98 ? -5.972 3.393 11.127 1.00 89.12 98 ALA A O 1
ATOM 716 N N . GLU A 1 99 ? -6.778 1.388 11.752 1.00 86.50 99 GLU A N 1
ATOM 717 C CA . GLU A 1 99 ? -6.981 1.695 13.164 1.00 86.50 99 GLU A CA 1
ATOM 718 C C . GLU A 1 99 ? -5.829 1.153 14.024 1.00 86.50 99 GLU A C 1
ATOM 720 O O . GLU A 1 99 ? -4.776 0.762 13.522 1.00 86.50 99 GLU A O 1
ATOM 725 N N . GLY A 1 100 ? -5.972 1.181 15.354 1.00 82.56 100 GLY A N 1
ATOM 726 C CA . GLY A 1 100 ? -4.929 0.655 16.242 1.00 82.56 100 GLY A CA 1
ATOM 727 C C . GLY A 1 100 ? -4.779 -0.850 16.253 1.00 82.56 100 GLY A C 1
ATOM 728 O O . GLY A 1 100 ? -3.667 -1.333 16.430 1.00 82.56 100 GLY A O 1
ATOM 729 N N . SER A 1 101 ? -5.852 -1.575 15.966 1.00 84.44 101 SER A N 1
ATOM 730 C CA . SER A 1 101 ? -5.822 -3.020 15.751 1.00 84.44 101 SER A CA 1
ATOM 731 C C . SER A 1 101 ? -5.048 -3.433 14.489 1.00 84.44 101 SER A C 1
ATOM 733 O O . SER A 1 101 ? -4.707 -4.604 14.358 1.00 84.44 101 SER A O 1
ATOM 735 N N . ASP A 1 102 ? -4.747 -2.499 13.579 1.00 90.50 102 ASP A N 1
ATOM 736 C CA . ASP A 1 102 ? -4.052 -2.758 12.311 1.00 90.50 102 ASP A CA 1
ATOM 737 C C . ASP A 1 102 ? -2.542 -2.464 12.357 1.00 90.50 102 ASP A C 1
ATOM 739 O O . ASP A 1 102 ? -1.849 -2.655 11.354 1.00 90.50 102 ASP A O 1
ATOM 743 N N . GLU A 1 103 ? -2.021 -1.960 13.481 1.00 89.44 103 GLU A N 1
ATOM 744 C CA . GLU A 1 103 ? -0.669 -1.387 13.571 1.00 89.44 103 GLU A CA 1
ATOM 745 C C . GLU A 1 103 ? 0.420 -2.373 13.131 1.00 89.44 103 GLU A C 1
ATOM 747 O O . GLU A 1 103 ? 1.277 -2.027 12.318 1.00 89.44 103 GLU A O 1
ATOM 752 N N . GLU A 1 104 ? 0.318 -3.630 13.558 1.00 90.12 104 GLU A N 1
ATOM 753 C CA . GLU A 1 104 ? 1.260 -4.677 13.168 1.00 90.12 104 GLU A CA 1
ATOM 754 C C . GLU A 1 104 ? 1.263 -4.934 11.652 1.00 90.12 104 GLU A C 1
ATOM 756 O O . GLU A 1 104 ? 2.327 -5.046 11.034 1.00 90.12 104 GLU A O 1
ATOM 761 N N . GLY A 1 105 ? 0.084 -4.983 11.027 1.00 90.94 105 GLY A N 1
ATOM 762 C CA . GLY A 1 105 ? -0.032 -5.202 9.586 1.00 90.94 105 GLY A CA 1
ATOM 763 C C . GLY A 1 105 ? 0.518 -4.028 8.775 1.00 90.94 105 GLY A C 1
ATOM 764 O O . GLY A 1 105 ? 1.227 -4.223 7.786 1.00 90.94 105 GLY A O 1
ATOM 765 N N . ILE A 1 106 ? 0.288 -2.796 9.239 1.00 93.44 106 ILE A N 1
ATOM 766 C CA . ILE A 1 106 ? 0.893 -1.597 8.644 1.00 93.44 106 ILE A CA 1
ATOM 767 C C . ILE A 1 106 ? 2.420 -1.633 8.769 1.00 93.44 106 ILE A C 1
ATOM 769 O O . ILE A 1 106 ? 3.129 -1.300 7.814 1.00 93.44 106 ILE A O 1
ATOM 773 N N . GLU A 1 107 ? 2.957 -2.067 9.907 1.00 93.31 107 GLU A N 1
ATOM 774 C CA . GLU A 1 107 ? 4.400 -2.198 10.092 1.00 93.31 107 GLU A CA 1
ATOM 775 C C . GLU A 1 107 ? 5.022 -3.262 9.191 1.00 93.31 107 GLU A C 1
ATOM 777 O O . GLU A 1 107 ? 6.078 -3.005 8.598 1.00 93.31 107 GLU A O 1
ATOM 782 N N . ARG A 1 108 ? 4.367 -4.421 9.043 1.00 93.19 108 ARG A N 1
ATOM 783 C CA . ARG A 1 108 ? 4.752 -5.473 8.088 1.00 93.19 108 ARG A CA 1
ATOM 784 C C . ARG A 1 108 ? 4.795 -4.918 6.664 1.00 93.19 108 ARG A C 1
ATOM 786 O O . ARG A 1 108 ? 5.846 -4.984 6.022 1.00 93.19 108 ARG A O 1
ATOM 793 N N . ALA A 1 109 ? 3.738 -4.234 6.226 1.00 94.19 109 ALA A N 1
ATOM 794 C CA . ALA A 1 109 ? 3.687 -3.591 4.912 1.00 94.19 109 ALA A CA 1
ATOM 795 C C . ALA A 1 109 ? 4.838 -2.582 4.709 1.00 94.19 109 ALA A C 1
ATOM 797 O O . ALA A 1 109 ? 5.525 -2.591 3.685 1.00 94.19 109 ALA A O 1
ATOM 798 N N . MET A 1 110 ? 5.141 -1.749 5.714 1.00 94.75 110 MET A N 1
ATOM 799 C CA . MET A 1 110 ? 6.284 -0.827 5.658 1.00 94.75 110 MET A CA 1
ATOM 800 C C . MET A 1 110 ? 7.649 -1.535 5.651 1.00 94.75 110 MET A C 1
ATOM 802 O O . MET A 1 110 ? 8.628 -0.979 5.142 1.00 94.75 110 MET A O 1
ATOM 806 N N . ARG A 1 111 ? 7.787 -2.718 6.264 1.00 94.19 111 ARG A N 1
ATOM 807 C CA . ARG A 1 111 ? 9.022 -3.521 6.187 1.00 94.19 111 ARG A CA 1
ATOM 808 C C . ARG A 1 111 ? 9.216 -4.066 4.773 1.00 94.19 111 ARG A C 1
ATOM 810 O O . ARG A 1 111 ? 10.270 -3.806 4.194 1.00 94.19 111 ARG A O 1
ATOM 817 N N . MET A 1 112 ? 8.185 -4.672 4.189 1.00 92.69 112 MET A N 1
ATOM 818 C CA . MET A 1 112 ? 8.208 -5.173 2.808 1.00 92.69 112 MET A CA 1
ATOM 819 C C . MET A 1 112 ? 8.543 -4.071 1.801 1.00 92.69 112 MET A C 1
ATOM 821 O O . MET A 1 112 ? 9.410 -4.229 0.942 1.00 92.69 112 MET A O 1
ATOM 825 N N . MET A 1 113 ? 7.921 -2.903 1.948 1.00 94.25 113 MET A N 1
ATOM 826 C CA . MET A 1 113 ? 8.197 -1.747 1.097 1.00 94.25 113 MET A CA 1
ATOM 827 C C . MET A 1 113 ? 9.645 -1.256 1.223 1.00 94.25 113 MET A C 1
ATOM 829 O O . MET A 1 113 ? 10.269 -0.895 0.226 1.00 94.25 113 MET A O 1
ATOM 833 N N . ARG A 1 114 ? 10.221 -1.258 2.435 1.00 94.94 114 ARG A N 1
ATOM 834 C CA . ARG A 1 114 ? 11.634 -0.890 2.647 1.00 94.94 114 ARG A CA 1
ATOM 835 C C . ARG A 1 114 ? 12.589 -1.856 1.959 1.00 94.94 114 ARG A C 1
ATOM 837 O O . ARG A 1 114 ? 13.588 -1.403 1.405 1.00 94.94 114 ARG A O 1
ATOM 844 N N . GLU A 1 115 ? 12.302 -3.150 2.016 1.00 92.00 115 GLU A N 1
ATOM 845 C CA . GLU A 1 115 ? 13.077 -4.177 1.320 1.00 92.00 115 GLU A CA 1
ATOM 846 C C . GLU A 1 115 ? 12.970 -4.001 -0.198 1.00 92.00 115 GLU A C 1
ATOM 848 O O . GLU A 1 115 ? 13.984 -3.891 -0.888 1.00 92.00 115 GLU A O 1
ATOM 853 N N . THR A 1 116 ? 11.747 -3.829 -0.698 1.00 91.94 116 THR A N 1
ATOM 854 C CA . THR A 1 116 ? 11.471 -3.628 -2.125 1.00 91.94 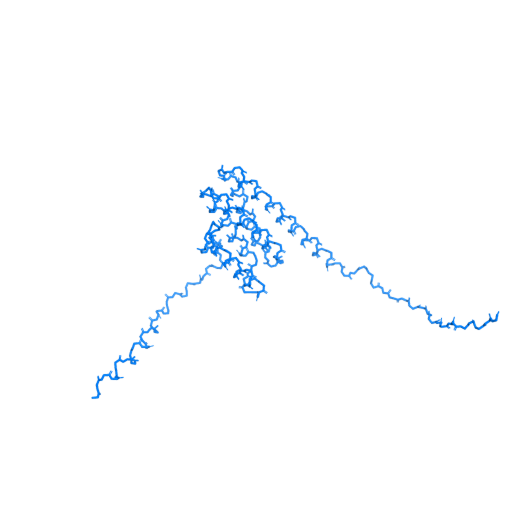116 THR A CA 1
ATOM 855 C C . THR A 1 116 ? 12.203 -2.405 -2.673 1.00 91.94 116 THR A C 1
ATOM 857 O O . THR A 1 116 ? 12.837 -2.481 -3.719 1.00 91.94 116 THR A O 1
ATOM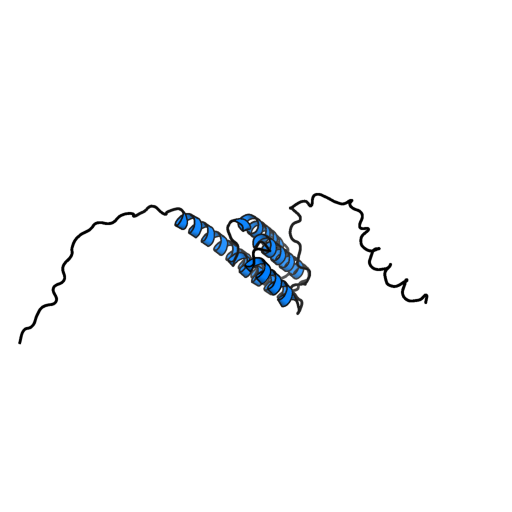 860 N N . VAL A 1 117 ? 12.226 -1.282 -1.946 1.00 93.75 117 VAL A N 1
ATOM 861 C CA . VAL A 1 117 ? 12.972 -0.074 -2.351 1.00 93.75 117 VAL A CA 1
ATOM 862 C C . VAL A 1 117 ? 14.470 -0.333 -2.539 1.00 93.75 117 VAL A C 1
ATOM 864 O O . VAL A 1 117 ? 15.083 0.314 -3.391 1.00 93.75 117 VAL A O 1
ATOM 867 N N . ARG A 1 118 ? 15.081 -1.224 -1.747 1.00 90.06 118 ARG A N 1
ATOM 868 C CA . ARG A 1 118 ? 16.514 -1.548 -1.871 1.00 90.06 118 ARG A CA 1
ATOM 869 C C . ARG A 1 118 ? 16.797 -2.362 -3.129 1.00 90.06 118 ARG A C 1
ATOM 871 O O . ARG A 1 118 ? 17.813 -2.126 -3.772 1.00 90.06 118 ARG A O 1
ATOM 878 N N . ASN A 1 119 ? 15.876 -3.256 -3.481 1.00 87.25 119 ASN A N 1
ATOM 879 C CA . ASN A 1 119 ? 16.045 -4.221 -4.567 1.00 87.25 119 ASN A CA 1
ATOM 880 C C . ASN A 1 119 ? 15.413 -3.764 -5.891 1.00 87.25 119 ASN A C 1
ATOM 882 O O . ASN A 1 119 ? 15.641 -4.379 -6.928 1.00 87.25 119 ASN A O 1
ATOM 886 N N . ALA A 1 120 ? 14.627 -2.687 -5.878 1.00 87.88 120 ALA A N 1
ATOM 887 C CA . ALA A 1 120 ? 13.899 -2.241 -7.052 1.00 87.88 120 ALA A CA 1
ATOM 888 C C . ALA A 1 120 ? 14.846 -1.766 -8.171 1.00 87.88 120 ALA A C 1
ATOM 890 O O . ALA A 1 120 ? 15.675 -0.873 -7.936 1.00 87.88 120 ALA A O 1
ATOM 891 N N . PRO A 1 121 ? 14.698 -2.300 -9.397 1.00 83.94 121 PRO A N 1
ATOM 892 C CA . PRO A 1 121 ? 15.586 -1.997 -10.520 1.00 83.94 121 PRO A CA 1
ATOM 893 C C . PRO A 1 121 ? 15.398 -0.565 -11.042 1.00 83.94 121 PRO A C 1
ATOM 895 O O . PRO A 1 121 ? 16.344 0.073 -11.502 1.00 83.94 121 PRO A O 1
ATOM 898 N N . ASN A 1 122 ? 14.185 -0.024 -10.919 1.00 88.06 122 ASN A N 1
ATOM 899 C CA . ASN A 1 122 ? 13.786 1.245 -11.514 1.00 88.06 122 ASN A CA 1
ATOM 900 C C . ASN A 1 122 ? 13.832 2.412 -10.500 1.00 88.06 122 ASN A C 1
ATOM 902 O O . ASN A 1 122 ? 13.283 2.333 -9.399 1.00 88.06 122 ASN A O 1
ATOM 906 N N . ALA A 1 123 ? 14.462 3.532 -10.877 1.00 89.56 123 ALA A N 1
ATOM 907 C CA . ALA A 1 123 ? 14.590 4.718 -10.024 1.00 89.56 123 ALA A CA 1
ATOM 908 C C . ALA A 1 123 ? 13.252 5.415 -9.712 1.00 89.56 123 ALA A C 1
ATOM 910 O O . ALA A 1 123 ? 13.047 5.842 -8.575 1.00 89.56 123 ALA A O 1
ATOM 911 N N . GLN A 1 124 ? 12.338 5.486 -10.680 1.00 87.94 124 GLN A N 1
ATOM 912 C CA . GLN A 1 124 ? 10.995 6.042 -10.508 1.00 87.94 124 GLN A CA 1
ATOM 913 C C . GLN A 1 124 ? 10.157 5.170 -9.567 1.00 87.94 124 GLN A C 1
ATOM 915 O O . GLN A 1 124 ? 9.549 5.692 -8.634 1.00 87.94 124 GLN A O 1
ATOM 920 N N . ALA A 1 125 ? 10.205 3.843 -9.732 1.00 88.25 125 ALA A N 1
ATOM 921 C CA . ALA A 1 125 ? 9.564 2.906 -8.806 1.00 88.25 125 ALA A CA 1
ATOM 922 C C . ALA A 1 125 ? 10.109 3.076 -7.376 1.00 88.25 125 ALA A C 1
ATOM 924 O O . ALA A 1 125 ? 9.340 3.218 -6.424 1.00 88.25 125 ALA A O 1
ATOM 925 N N . ARG A 1 126 ? 11.441 3.170 -7.218 1.00 93.12 126 ARG A N 1
ATOM 926 C CA . ARG A 1 126 ? 12.084 3.469 -5.924 1.00 93.12 126 ARG A CA 1
ATOM 927 C C . ARG A 1 126 ? 11.584 4.773 -5.316 1.00 93.12 126 ARG A C 1
ATOM 929 O O . ARG A 1 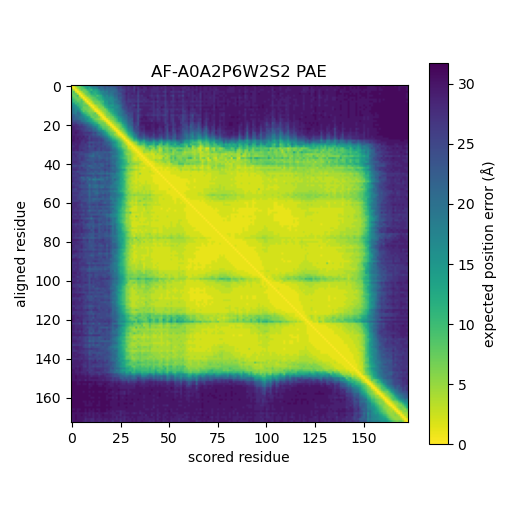126 ? 11.348 4.822 -4.111 1.00 93.12 126 ARG A O 1
ATOM 936 N N . GLN A 1 127 ? 11.447 5.826 -6.117 1.00 91.75 127 GLN A N 1
ATOM 937 C CA . GLN A 1 127 ? 10.965 7.118 -5.642 1.00 91.75 127 GLN A CA 1
ATOM 938 C C . GLN A 1 127 ? 9.509 7.039 -5.172 1.00 91.75 127 GLN A C 1
ATOM 940 O O . GLN A 1 127 ? 9.234 7.457 -4.049 1.00 91.75 127 GLN A O 1
ATOM 945 N N . GLY A 1 128 ? 8.610 6.452 -5.967 1.00 88.25 128 GLY A N 1
ATOM 946 C CA . GLY A 1 128 ? 7.200 6.279 -5.596 1.00 88.25 128 GLY A CA 1
ATOM 947 C C . GLY A 1 128 ? 7.037 5.495 -4.294 1.00 88.25 128 GLY A C 1
ATOM 948 O O . GLY A 1 128 ? 6.398 5.961 -3.353 1.00 88.25 128 GLY A O 1
ATOM 949 N N . MET A 1 129 ? 7.733 4.363 -4.170 1.00 93.75 129 MET A N 1
ATOM 950 C CA . MET A 1 129 ? 7.706 3.555 -2.949 1.00 93.75 129 MET A CA 1
ATOM 951 C C . MET A 1 129 ? 8.286 4.282 -1.721 1.00 93.75 129 MET A C 1
ATOM 953 O O . MET A 1 129 ? 7.791 4.108 -0.607 1.00 93.75 129 MET A O 1
ATOM 957 N N . ARG A 1 130 ? 9.320 5.122 -1.889 1.00 95.31 130 ARG A N 1
ATOM 958 C CA . ARG A 1 130 ? 9.860 5.961 -0.799 1.00 95.31 130 ARG A CA 1
ATOM 959 C C . ARG A 1 130 ? 8.869 7.029 -0.346 1.00 95.31 130 ARG A C 1
ATOM 961 O O . ARG A 1 130 ? 8.805 7.306 0.852 1.00 95.31 130 ARG A O 1
ATOM 968 N N . THR A 1 131 ? 8.130 7.624 -1.278 1.00 93.12 131 THR A N 1
ATOM 969 C CA . THR A 1 131 ? 7.060 8.580 -0.970 1.00 93.12 131 THR A CA 1
ATOM 970 C C . THR A 1 131 ? 5.956 7.896 -0.171 1.00 93.12 131 THR A C 1
ATOM 972 O O . THR A 1 131 ? 5.641 8.359 0.923 1.00 93.12 131 THR A O 1
ATOM 975 N N . ALA A 1 132 ? 5.493 6.726 -0.618 1.00 91.31 132 ALA A N 1
ATOM 976 C CA . ALA A 1 132 ? 4.496 5.943 0.107 1.00 91.31 132 ALA A CA 1
ATOM 977 C C . ALA A 1 132 ? 4.943 5.576 1.523 1.00 91.31 132 ALA A C 1
ATOM 979 O O . ALA A 1 132 ? 4.214 5.805 2.486 1.00 91.31 132 ALA A O 1
ATOM 980 N N . LEU A 1 133 ? 6.185 5.114 1.691 1.00 94.50 133 LEU A N 1
ATOM 981 C CA . LEU A 1 133 ? 6.754 4.851 3.015 1.00 94.50 133 LEU A CA 1
ATOM 982 C C . LEU A 1 133 ? 6.748 6.077 3.933 1.00 94.50 133 LEU A C 1
ATOM 984 O O . LEU A 1 133 ? 6.532 5.938 5.137 1.00 94.50 133 LEU A O 1
ATOM 988 N N . ARG A 1 134 ? 7.019 7.270 3.396 1.00 94.75 134 ARG A N 1
ATOM 989 C CA . ARG A 1 134 ? 6.984 8.515 4.170 1.00 94.75 134 ARG A CA 1
ATOM 990 C C . ARG A 1 134 ? 5.556 8.840 4.602 1.00 94.75 134 ARG A C 1
ATOM 992 O O . ARG A 1 134 ? 5.320 9.015 5.794 1.00 94.75 134 ARG A O 1
ATOM 999 N N . ASN A 1 135 ? 4.617 8.808 3.661 1.00 91.56 135 ASN A N 1
ATOM 1000 C CA . ASN A 1 135 ? 3.201 9.083 3.902 1.00 91.56 135 ASN A CA 1
ATOM 1001 C C . ASN A 1 135 ? 2.601 8.118 4.939 1.00 91.56 135 ASN A C 1
ATOM 1003 O O . ASN A 1 135 ? 1.868 8.536 5.836 1.00 91.56 135 ASN A O 1
ATOM 1007 N N . MET A 1 136 ? 2.967 6.833 4.878 1.00 91.75 136 MET A N 1
ATOM 1008 C CA . MET A 1 136 ? 2.553 5.826 5.861 1.00 91.75 136 MET A CA 1
ATOM 1009 C C . MET A 1 136 ? 3.088 6.121 7.266 1.00 91.75 136 MET A C 1
ATOM 1011 O O . MET A 1 136 ? 2.331 6.021 8.233 1.00 91.75 136 MET A O 1
ATOM 1015 N N . ARG A 1 137 ? 4.363 6.517 7.397 1.00 92.56 137 ARG A N 1
ATOM 1016 C CA . ARG A 1 137 ? 4.947 6.891 8.699 1.00 92.56 137 ARG A CA 1
ATOM 1017 C C . ARG A 1 137 ? 4.268 8.112 9.292 1.00 92.56 137 ARG A C 1
ATOM 1019 O O . ARG A 1 137 ? 3.917 8.090 10.465 1.00 92.56 137 ARG A O 1
ATOM 1026 N N . GLU A 1 138 ? 4.033 9.142 8.486 1.00 90.75 138 GLU A N 1
ATOM 1027 C CA . GLU A 1 138 ? 3.303 10.337 8.921 1.00 90.75 138 GLU A CA 1
ATOM 1028 C C . GLU A 1 138 ? 1.872 9.987 9.352 1.00 90.75 138 GLU A C 1
ATOM 1030 O O . GLU A 1 138 ? 1.370 10.481 10.361 1.00 90.75 138 GLU A O 1
ATOM 1035 N N . ALA A 1 139 ? 1.197 9.087 8.631 1.00 86.75 139 ALA A N 1
ATOM 1036 C CA . ALA A 1 139 ? -0.113 8.584 9.032 1.00 86.75 139 ALA A CA 1
ATOM 1037 C C . ALA A 1 139 ? -0.064 7.786 10.349 1.00 86.75 139 ALA A C 1
ATOM 1039 O O . ALA A 1 139 ? -0.978 7.904 11.164 1.00 86.75 139 ALA A O 1
ATOM 1040 N N . GLN A 1 140 ? 0.975 6.980 10.590 1.00 87.88 140 GLN A N 1
ATOM 1041 C CA . GLN A 1 140 ? 1.155 6.274 11.866 1.00 87.88 140 GLN A CA 1
ATOM 1042 C C . GLN A 1 140 ? 1.424 7.253 13.020 1.00 87.88 140 GLN A C 1
ATOM 1044 O O . GLN A 1 140 ? 0.750 7.173 14.044 1.00 87.88 140 GLN A O 1
ATOM 1049 N N . GLN A 1 141 ? 2.319 8.227 12.835 1.00 88.56 141 GLN A N 1
ATOM 1050 C CA . GLN A 1 141 ? 2.631 9.253 13.839 1.00 88.56 141 GLN A CA 1
ATOM 1051 C C . GLN A 1 141 ? 1.392 10.060 14.232 1.00 88.56 141 GLN A C 1
ATOM 1053 O O . GLN A 1 141 ? 1.045 10.113 15.409 1.00 88.56 141 GLN A O 1
ATOM 1058 N N . ARG A 1 142 ? 0.636 10.572 13.250 1.00 87.50 142 ARG A N 1
ATOM 1059 C CA . ARG A 1 142 ? -0.621 11.297 13.508 1.00 87.50 142 ARG A CA 1
ATOM 1060 C C . ARG A 1 142 ? -1.637 10.464 14.292 1.00 87.50 142 ARG A C 1
ATOM 1062 O O . ARG A 1 142 ? -2.397 11.007 15.090 1.00 87.50 142 ARG A O 1
ATOM 1069 N N . ARG A 1 143 ? -1.675 9.144 14.085 1.00 83.62 143 ARG A N 1
ATOM 1070 C CA . ARG A 1 143 ? -2.540 8.242 14.864 1.00 83.62 143 ARG A CA 1
ATOM 1071 C C . ARG A 1 143 ? -2.058 8.096 16.302 1.00 83.62 143 ARG A C 1
ATOM 1073 O O . ARG A 1 143 ? -2.881 8.147 17.212 1.00 83.62 143 ARG A O 1
ATOM 1080 N N . GLN A 1 144 ? -0.754 7.950 16.515 1.00 84.38 144 GLN A N 1
ATOM 1081 C CA . GLN A 1 144 ? -0.173 7.882 17.856 1.00 84.38 144 GLN A CA 1
ATO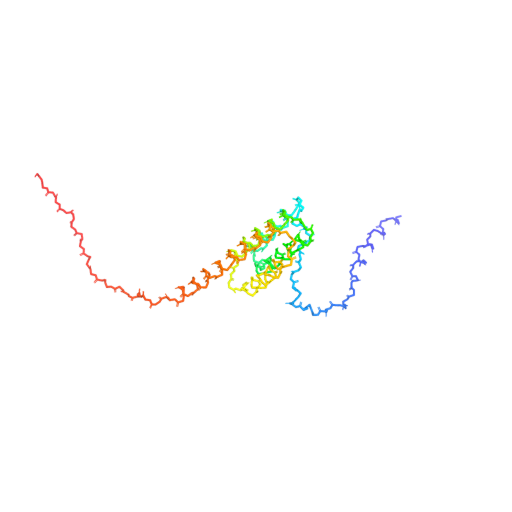M 1082 C C . GLN A 1 144 ? -0.404 9.188 18.632 1.00 84.38 144 GLN A C 1
ATOM 1084 O O . GLN A 1 144 ? -0.847 9.137 19.777 1.00 84.38 144 GLN A O 1
ATOM 1089 N N . GLU A 1 145 ? -0.217 10.344 17.993 1.00 85.44 145 GLU A N 1
ATOM 1090 C CA . GLU A 1 145 ? -0.514 11.662 18.572 1.00 85.44 145 GLU A CA 1
ATOM 1091 C C . GLU A 1 145 ? -1.988 11.793 18.972 1.00 85.44 145 GLU A C 1
ATOM 1093 O O . GLU A 1 145 ? -2.291 12.183 20.098 1.00 85.44 145 GLU A O 1
ATOM 1098 N N . ARG A 1 146 ? -2.923 11.388 18.099 1.00 82.88 146 ARG A N 1
ATOM 1099 C CA . ARG A 1 146 ? -4.364 11.395 18.412 1.00 82.88 146 ARG A CA 1
ATOM 1100 C C . ARG A 1 146 ? -4.720 10.487 19.588 1.00 82.88 146 ARG A C 1
ATOM 1102 O O . ARG A 1 146 ? -5.560 10.863 20.400 1.00 82.88 146 ARG A O 1
ATOM 1109 N N . ARG A 1 147 ? -4.081 9.318 19.720 1.00 79.00 147 ARG A N 1
ATOM 1110 C CA . ARG A 1 147 ? -4.280 8.433 20.885 1.00 79.00 147 ARG A CA 1
ATOM 1111 C C . ARG A 1 147 ? -3.759 9.059 22.178 1.00 79.00 147 ARG A C 1
ATOM 1113 O O . ARG A 1 147 ? -4.378 8.877 23.220 1.00 79.00 147 ARG A O 1
ATOM 1120 N N . GLN A 1 148 ? -2.644 9.786 22.118 1.00 78.19 148 GLN A N 1
ATOM 1121 C CA . GLN A 1 148 ? -2.089 10.490 23.278 1.00 78.19 148 GLN A CA 1
ATOM 1122 C C . GLN A 1 148 ? -2.957 11.690 23.681 1.00 78.19 148 GLN A C 1
ATOM 1124 O O . GLN A 1 148 ? -3.188 11.898 24.867 1.00 78.19 148 GLN A O 1
ATOM 1129 N N . GLN A 1 149 ? -3.508 12.425 22.710 1.00 73.00 149 GLN A N 1
ATOM 1130 C CA . GLN A 1 149 ? -4.433 13.535 22.963 1.00 73.00 149 GLN A CA 1
ATOM 1131 C C . GLN A 1 149 ? -5.796 13.049 23.487 1.00 73.00 149 GLN A C 1
ATOM 1133 O O . GLN A 1 149 ? -6.320 13.624 24.433 1.00 73.00 149 GLN A O 1
ATOM 1138 N N . GLY A 1 150 ? -6.336 11.947 22.953 1.00 62.66 150 GLY A N 1
ATOM 1139 C CA . GLY A 1 150 ? -7.587 11.340 23.433 1.00 62.66 150 GLY A CA 1
ATOM 1140 C C . GLY A 1 150 ? -7.484 10.639 24.796 1.00 62.66 150 GLY A C 1
ATOM 1141 O O . GLY A 1 150 ? -8.505 10.371 25.420 1.00 62.66 150 GLY A O 1
ATOM 1142 N N . ARG A 1 151 ? -6.266 10.355 25.284 1.00 57.97 151 ARG A N 1
ATOM 1143 C CA . ARG A 1 151 ? -6.001 9.820 26.635 1.00 57.97 151 ARG A CA 1
ATOM 1144 C C . ARG A 1 151 ? -5.883 10.891 27.724 1.00 57.97 151 ARG A C 1
ATOM 1146 O O . ARG A 1 151 ? -5.695 10.524 28.878 1.00 57.97 151 ARG A O 1
ATOM 1153 N N . ASN A 1 152 ? -6.028 12.172 27.383 1.00 48.50 152 ASN A N 1
ATOM 1154 C CA . ASN A 1 152 ? -6.125 13.278 28.337 1.00 48.50 152 ASN A CA 1
ATOM 1155 C C . ASN A 1 152 ? -7.580 13.799 28.406 1.00 48.50 152 ASN A C 1
ATOM 1157 O O . ASN A 1 152 ? -7.861 14.870 27.874 1.00 48.50 152 ASN A O 1
ATOM 1161 N N . PRO A 1 153 ? -8.533 13.079 29.032 1.00 48.56 153 PRO A N 1
ATOM 1162 C CA . PRO A 1 153 ? -9.868 13.623 29.281 1.00 48.56 153 PRO A CA 1
ATOM 1163 C C . PRO A 1 153 ? -9.923 14.583 30.486 1.00 48.56 153 PRO A C 1
ATOM 1165 O O . PRO A 1 153 ? -10.999 15.077 30.790 1.00 48.56 153 PRO A O 1
ATOM 1168 N N . ASP A 1 154 ? -8.800 14.867 31.164 1.00 48.00 154 ASP A N 1
ATOM 1169 C CA . ASP A 1 154 ? -8.813 15.480 32.502 1.00 48.00 154 ASP A CA 1
ATOM 1170 C C . ASP A 1 154 ? -7.883 16.703 32.649 1.00 48.00 154 ASP A C 1
ATOM 1172 O O . ASP A 1 154 ? -6.984 16.775 33.490 1.00 48.00 154 ASP A O 1
ATOM 1176 N N . ARG A 1 155 ? -8.099 17.708 31.798 1.00 47.97 155 ARG A N 1
ATOM 1177 C CA . ARG A 1 155 ? -7.805 19.105 32.149 1.00 47.97 155 ARG A CA 1
ATOM 1178 C C . ARG A 1 155 ? -9.013 19.961 31.788 1.00 47.97 155 ARG A C 1
ATOM 1180 O O . ARG A 1 155 ? -9.053 20.536 30.702 1.00 47.97 155 ARG A O 1
ATOM 1187 N N . ASN A 1 156 ? -9.946 20.001 32.743 1.00 44.44 156 ASN A N 1
ATOM 1188 C CA . ASN A 1 156 ? -10.988 21.011 32.996 1.00 44.44 156 ASN A CA 1
ATOM 1189 C C . ASN A 1 156 ? -12.438 20.482 32.930 1.00 44.44 156 ASN A C 1
ATOM 1191 O O . ASN A 1 156 ? -13.202 20.858 32.046 1.00 44.44 156 ASN A O 1
ATOM 1195 N N . ASN A 1 157 ? -12.824 19.680 33.926 1.00 46.84 157 ASN A N 1
ATOM 1196 C CA . ASN A 1 157 ? -14.046 19.957 34.702 1.00 46.84 157 ASN A CA 1
ATOM 1197 C C . ASN A 1 157 ? -13.692 21.130 35.659 1.00 46.84 157 ASN A C 1
ATOM 1199 O O . ASN A 1 157 ? -12.546 21.201 36.099 1.00 46.84 157 ASN A O 1
ATOM 1203 N N . ASP A 1 158 ? -14.517 22.116 36.008 1.00 48.50 158 ASP A N 1
ATOM 1204 C CA . ASP A 1 158 ? -15.969 22.131 36.195 1.00 48.50 158 ASP A CA 1
ATOM 1205 C C . ASP A 1 158 ? -16.498 23.603 36.284 1.00 48.50 158 ASP A C 1
ATOM 1207 O O . ASP A 1 158 ? -15.697 24.544 36.241 1.00 48.50 158 ASP A O 1
ATOM 1211 N N . PRO A 1 159 ? -17.832 23.809 36.375 1.00 58.19 159 PRO A N 1
ATOM 1212 C CA . PRO A 1 159 ? -18.571 25.063 36.218 1.00 58.19 159 PRO A CA 1
ATOM 1213 C C . PRO A 1 159 ? -18.847 25.815 37.535 1.00 58.19 159 PRO A C 1
ATOM 1215 O O . PRO A 1 159 ? -19.150 25.209 38.555 1.00 58.19 159 PRO A O 1
ATOM 1218 N N . GLU A 1 160 ? -18.889 27.146 37.467 1.00 46.56 160 GLU A N 1
ATOM 1219 C CA . GLU A 1 160 ? -19.563 28.034 38.433 1.00 46.56 160 GLU A CA 1
ATOM 1220 C C . GLU A 1 160 ? -20.299 29.094 37.590 1.00 46.56 160 GLU A C 1
ATOM 1222 O O . GLU A 1 160 ? -19.698 29.782 36.769 1.00 46.56 160 GLU A O 1
ATOM 1227 N N . ASP A 1 161 ? -21.626 29.063 37.483 1.00 54.84 161 ASP A N 1
ATOM 1228 C CA . ASP A 1 161 ? -22.576 29.646 38.440 1.00 54.84 161 ASP A CA 1
ATOM 1229 C C . ASP A 1 161 ? -22.319 31.134 38.753 1.00 54.84 161 ASP A C 1
ATOM 1231 O O . ASP A 1 161 ? -21.635 31.480 39.712 1.00 54.84 161 ASP A O 1
ATOM 1235 N N . SER A 1 162 ? -22.912 32.033 37.955 1.00 43.84 162 SER A N 1
ATOM 1236 C CA . SER A 1 162 ? -23.491 33.275 38.491 1.00 43.84 162 SER A CA 1
ATOM 1237 C C . SER A 1 162 ? -24.308 34.060 37.458 1.00 43.84 162 SER A C 1
ATOM 1239 O O . SER A 1 162 ? -23.764 34.585 36.493 1.00 43.84 162 SER A O 1
ATOM 1241 N N . GLY A 1 163 ? -25.612 34.189 37.739 1.00 40.59 163 GLY A N 1
ATOM 1242 C CA . GLY A 1 163 ? -26.475 35.327 37.375 1.00 40.59 163 GLY A CA 1
ATOM 1243 C C . GLY A 1 163 ? -26.864 35.438 35.893 1.00 40.59 163 GLY A C 1
ATOM 1244 O O . GLY A 1 163 ? -26.061 35.792 35.047 1.00 40.59 163 GLY A O 1
ATOM 1245 N N . GLY A 1 164 ? -28.104 35.208 35.461 1.00 42.03 164 GLY A N 1
ATOM 1246 C CA . GLY A 1 164 ? -29.330 35.700 36.084 1.00 42.03 164 GLY A CA 1
ATOM 1247 C C . GLY A 1 164 ? -29.447 37.216 35.889 1.00 42.03 164 GLY A C 1
ATOM 1248 O O . GLY A 1 164 ? -28.875 37.969 36.665 1.00 42.03 164 GLY A O 1
ATOM 1249 N N . GLY A 1 165 ? -30.195 37.666 34.875 1.00 41.16 165 GLY A N 1
ATOM 1250 C CA . GLY A 1 165 ? -30.546 39.086 34.755 1.00 41.16 165 GLY A CA 1
ATOM 1251 C C . GLY A 1 165 ? -30.897 39.549 33.347 1.00 41.16 165 GLY A C 1
ATOM 1252 O O . GLY A 1 165 ? -30.085 40.164 32.668 1.00 41.16 165 GLY A O 1
ATOM 1253 N N . ARG A 1 166 ? -32.139 39.288 32.927 1.00 50.22 166 ARG A N 1
ATOM 1254 C CA . ARG A 1 166 ? -32.806 40.065 31.874 1.00 50.22 166 ARG A CA 1
ATOM 1255 C C . ARG A 1 166 ? -32.906 41.514 32.354 1.00 50.22 166 ARG A C 1
ATOM 1257 O O . ARG A 1 166 ? -33.282 41.705 33.501 1.00 50.22 166 ARG A O 1
ATOM 1264 N N . ASN A 1 167 ? -32.623 42.476 31.480 1.00 48.69 167 ASN A N 1
ATOM 1265 C CA . ASN A 1 167 ? -33.243 43.805 31.459 1.00 48.69 167 ASN A CA 1
ATOM 1266 C C . ASN A 1 167 ? -32.940 44.443 30.097 1.00 48.69 167 ASN A C 1
ATOM 1268 O O . ASN A 1 167 ? -31.903 45.066 29.894 1.00 48.69 167 ASN A O 1
ATOM 1272 N N . LEU A 1 168 ? -33.850 44.231 29.146 1.00 51.75 168 LEU A N 1
ATOM 1273 C CA . LEU A 1 168 ? -34.014 45.082 27.971 1.00 51.75 168 LEU A CA 1
ATOM 1274 C C . LEU A 1 168 ? -35.354 45.795 28.152 1.00 51.75 168 LEU A C 1
ATOM 1276 O O . LEU A 1 168 ? -36.365 45.394 27.590 1.00 51.75 168 LEU A O 1
ATOM 1280 N N . GLU A 1 169 ? -35.337 46.819 28.997 1.00 51.50 169 GLU A N 1
ATOM 1281 C CA . GLU A 1 169 ? -36.310 47.905 28.989 1.00 51.50 169 GLU A CA 1
ATOM 1282 C C . GLU A 1 169 ? -35.509 49.196 28.845 1.00 51.50 169 GLU A C 1
ATOM 1284 O O . GLU A 1 169 ? -34.739 49.577 29.723 1.00 51.50 169 GLU A O 1
ATOM 1289 N N . SER A 1 170 ? -35.663 49.839 27.695 1.00 53.41 170 SER A N 1
ATOM 1290 C CA . SER A 1 170 ? -35.468 51.275 27.554 1.00 53.41 170 SER A CA 1
ATOM 1291 C C . SER A 1 170 ? -36.395 51.735 26.440 1.00 53.41 170 SER A C 1
ATOM 1293 O O . SER A 1 170 ? -35.979 51.947 25.303 1.00 53.41 170 SER A O 1
ATOM 1295 N N . ASP A 1 171 ? -37.671 51.858 26.799 1.00 53.66 171 ASP A N 1
ATOM 1296 C CA . ASP A 1 171 ? -38.509 52.918 26.255 1.00 53.66 171 ASP A CA 1
ATOM 1297 C C . ASP A 1 171 ? -37.877 54.265 26.626 1.00 53.66 171 ASP A C 1
ATOM 1299 O O . ASP A 1 171 ? -37.487 54.484 27.775 1.00 53.66 171 ASP A O 1
ATOM 1303 N N . GLY A 1 172 ? -37.777 55.174 25.661 1.00 50.66 17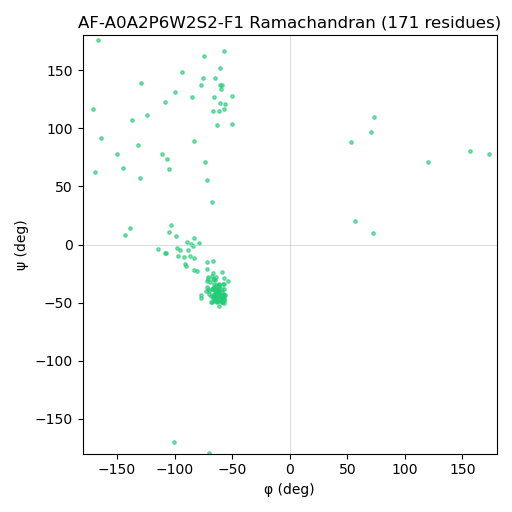2 GLY A N 1
ATOM 1304 C CA . GLY A 1 172 ? -37.240 56.508 25.908 1.00 50.66 172 GLY A CA 1
ATOM 1305 C C . GLY A 1 172 ? -37.071 57.324 24.636 1.00 50.66 172 GLY A C 1
ATOM 1306 O O . GLY A 1 172 ? -35.967 57.394 24.116 1.00 50.66 172 GLY A O 1
ATOM 1307 N N . GLN A 1 173 ? -38.211 57.839 24.162 1.00 43.16 173 GLN A N 1
ATOM 1308 C CA . GLN A 1 173 ? -38.457 59.170 23.572 1.00 43.16 173 GLN A CA 1
ATOM 1309 C C . GLN A 1 173 ? -37.283 59.930 22.937 1.00 43.16 173 GLN A C 1
ATOM 1311 O O . GLN A 1 173 ? -36.323 60.279 23.658 1.00 43.16 173 GLN A O 1
#

Sequence (173 aa):
METKLYIMTITFALLAVPAAAQEEAPDESEPGPGLISSGSMIYGLETAYDNAAMNAGLKKAGNVAQERAAEARQASENNDTKGVEKATKELEKTAGKAEGSDEEGIERAMRMMRETVRNAPNAQARQGMRTALRNMREAQQRRQERRQQGRNPDRNNDPEDSGGGRNLESDGQ

Radius of gyration: 27.8 Å; Cα contacts (8 Å, |Δi|>4): 170; chains: 1; bounding box: 59×104×56 Å

pLDDT: mean 76.85, std 19.87, range [36.59, 95.69]

Nearest PDB structures (foldseek):
  5cwd-assembly1_A  TM=4.965E-01  e=2.056E+00  synthetic construct
  8ga7-assembly1_A  TM=2.830E-01  e=3.717E+00  synthetic construct

Secondary structure (DSSP, 8-state):
--SSSSSSSSSSTT----S-------TT------SS-TTSSTHHHHHHHHHHHHHTTSS-HHHHHHHHHHHHHHHHHTT-HHHHHHHHHHHHHHHHH--GGGHHHHHHHHHHHHHHHHH-S-HHHHHHHHHHHHHHHHHHHHHHHHHHHHT---S------------------

Solvent-accessible surface area (backbone atoms only — not comparable to full-atom values): 10200 Å² total; per-residue (Å²): 142,83,78,80,79,70,73,71,64,68,79,67,70,78,75,76,69,80,96,77,73,88,63,80,72,70,97,69,74,73,55,56,49,61,96,56,55,51,70,48,87,64,26,65,54,57,54,48,49,52,53,49,33,36,76,69,70,75,37,61,38,10,50,55,17,22,16,24,28,34,30,22,40,53,20,37,76,68,67,33,54,65,9,21,52,48,18,35,52,52,24,40,54,33,51,68,69,40,57,82,93,19,47,68,30,45,50,50,17,51,50,52,43,56,54,37,46,74,70,38,83,46,70,67,44,29,49,51,49,52,50,32,52,48,54,41,49,53,48,51,49,56,50,53,51,50,54,58,56,70,70,58,87,79,86,75,85,84,90,80,91,79,80,88,79,90,80,94,80,79,87,79,134